Protein AF-A0A847L1R4-F1 (afdb_monomer)

Structure (mmCIF, N/CA/C/O backbone):
data_AF-A0A847L1R4-F1
#
_entry.id   AF-A0A847L1R4-F1
#
loop_
_atom_site.group_PDB
_atom_site.id
_atom_site.type_symbol
_atom_site.label_atom_id
_atom_site.label_alt_id
_atom_site.labe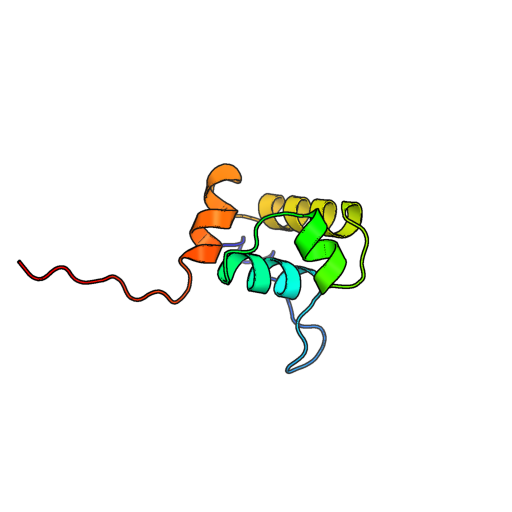l_comp_id
_atom_site.label_asym_id
_atom_site.label_entity_id
_atom_site.label_seq_id
_atom_site.pdbx_PDB_ins_code
_atom_site.Cartn_x
_atom_site.Cartn_y
_atom_site.Cartn_z
_atom_site.occupancy
_atom_site.B_iso_or_equiv
_atom_site.auth_seq_id
_atom_site.auth_comp_id
_atom_site.auth_asym_id
_atom_site.auth_atom_id
_atom_site.pdbx_PDB_model_num
ATOM 1 N N . LEU A 1 1 ? -8.619 -8.449 2.979 1.00 93.94 1 LEU A N 1
ATOM 2 C CA . LEU A 1 1 ? -7.153 -8.421 2.736 1.00 93.94 1 LEU A CA 1
ATOM 3 C C . LEU A 1 1 ? -6.362 -8.219 4.021 1.00 93.94 1 LEU A C 1
ATOM 5 O O . LEU A 1 1 ? -5.318 -8.839 4.159 1.00 93.94 1 LEU A O 1
ATOM 9 N N . LEU A 1 2 ? -6.840 -7.370 4.936 1.00 97.00 2 LEU A N 1
ATOM 10 C CA . LEU A 1 2 ? -6.217 -7.134 6.241 1.00 97.00 2 LEU A CA 1
ATOM 11 C C . LEU A 1 2 ? -6.952 -7.880 7.357 1.00 97.00 2 LEU A C 1
ATOM 13 O O . LEU A 1 2 ? -8.110 -8.261 7.162 1.00 97.00 2 LEU A O 1
ATOM 17 N N . GLU A 1 3 ? -6.288 -8.055 8.496 1.00 96.75 3 GLU A N 1
ATOM 18 C CA . GLU A 1 3 ? -6.878 -8.574 9.735 1.00 96.75 3 GLU A CA 1
ATOM 19 C C . GLU A 1 3 ? -8.071 -7.707 10.183 1.00 96.75 3 GLU A C 1
ATOM 21 O O . GLU A 1 3 ? -8.040 -6.484 9.988 1.00 96.75 3 GLU A O 1
ATOM 26 N N . PRO A 1 4 ? -9.142 -8.290 10.759 1.00 95.88 4 PRO A N 1
ATOM 27 C CA . PRO A 1 4 ? -10.351 -7.547 11.132 1.00 95.88 4 PRO A CA 1
ATOM 28 C C . PRO A 1 4 ? -10.102 -6.333 12.041 1.00 95.88 4 PRO A C 1
ATOM 30 O O . PRO A 1 4 ? -10.751 -5.305 11.880 1.00 95.88 4 PRO A O 1
ATOM 33 N N . ASP A 1 5 ? -9.133 -6.417 12.950 1.00 96.75 5 ASP A N 1
ATOM 34 C CA . ASP A 1 5 ? -8.749 -5.362 13.897 1.00 96.75 5 ASP A CA 1
ATOM 35 C C . ASP A 1 5 ? -7.654 -4.420 13.358 1.00 96.75 5 ASP A C 1
ATOM 37 O O . ASP A 1 5 ? -7.284 -3.447 14.016 1.00 96.75 5 ASP A O 1
ATOM 41 N N . LYS A 1 6 ? -7.134 -4.679 12.152 1.00 96.00 6 LYS A N 1
ATOM 42 C CA . LYS A 1 6 ? -6.082 -3.883 11.496 1.00 96.00 6 LYS A CA 1
ATOM 43 C C . LYS A 1 6 ? -6.553 -3.185 10.219 1.00 96.00 6 LYS A C 1
ATOM 45 O O . LYS A 1 6 ? -5.725 -2.784 9.395 1.00 96.00 6 LYS A O 1
ATOM 50 N N . GLN A 1 7 ? -7.865 -3.043 10.033 1.00 94.81 7 GLN A N 1
ATOM 51 C CA . GLN A 1 7 ? -8.423 -2.324 8.888 1.00 94.81 7 GLN A CA 1
ATOM 52 C C . GLN A 1 7 ? -7.956 -0.864 8.871 1.00 94.81 7 GLN A C 1
ATOM 54 O O . GLN A 1 7 ? -7.757 -0.230 9.909 1.00 94.81 7 GLN A O 1
ATOM 59 N N . ILE A 1 8 ? -7.787 -0.313 7.668 1.00 93.06 8 ILE A N 1
ATOM 60 C CA . ILE A 1 8 ? -7.406 1.089 7.508 1.00 93.06 8 ILE A CA 1
ATOM 61 C C . ILE A 1 8 ? -8.645 1.955 7.732 1.00 93.06 8 ILE A C 1
ATOM 63 O O . ILE A 1 8 ? -9.609 1.875 6.973 1.00 93.06 8 ILE A O 1
ATOM 67 N N . VAL A 1 9 ? -8.597 2.810 8.750 1.00 91.25 9 VAL A N 1
ATOM 68 C CA . VAL A 1 9 ? -9.671 3.757 9.070 1.00 91.25 9 VAL A CA 1
ATOM 69 C C . VAL A 1 9 ? -9.388 5.103 8.403 1.00 91.25 9 VAL A C 1
ATOM 71 O O . VAL A 1 9 ? -8.271 5.628 8.470 1.00 91.25 9 VAL A O 1
ATOM 74 N N . LEU A 1 10 ? -10.399 5.673 7.745 1.00 92.00 10 LEU A N 1
ATOM 75 C CA . LEU A 1 10 ? -10.310 7.017 7.181 1.00 92.00 10 LEU A CA 1
ATOM 76 C C . LEU A 1 10 ? -10.280 8.054 8.305 1.00 92.00 10 LEU A C 1
ATOM 78 O O . LEU A 1 10 ? -11.090 8.013 9.224 1.00 92.00 10 LEU A O 1
ATOM 82 N N . LYS A 1 11 ? -9.355 9.014 8.213 1.00 86.50 11 LYS A N 1
ATOM 83 C CA . LYS A 1 11 ? -9.269 10.118 9.185 1.00 86.50 11 LYS A CA 1
ATOM 84 C C . LYS A 1 11 ? -10.355 11.173 8.976 1.00 86.50 11 LYS A C 1
ATOM 86 O O . LYS A 1 11 ? -10.704 11.881 9.913 1.00 86.50 11 LYS A O 1
ATOM 91 N N . LYS A 1 12 ? -10.821 11.317 7.735 1.00 91.38 12 LYS A N 1
ATOM 92 C CA . LYS A 1 12 ? -11.888 12.222 7.312 1.00 91.38 12 LYS A CA 1
ATOM 93 C C . LYS A 1 12 ? -12.669 11.554 6.192 1.00 91.38 12 LYS A C 1
ATOM 95 O O . LYS A 1 12 ? -12.091 10.812 5.393 1.00 91.38 12 LYS A O 1
ATOM 100 N N . GLU A 1 13 ? -13.960 11.843 6.128 1.00 88.31 13 GLU A N 1
ATOM 101 C CA . GLU A 1 13 ? -14.798 11.416 5.014 1.00 88.31 13 GLU A CA 1
ATOM 102 C C . GLU A 1 13 ? -14.213 11.922 3.689 1.00 88.31 13 GLU A C 1
ATOM 104 O O . GLU A 1 13 ? -13.667 13.023 3.610 1.00 88.31 13 GLU A O 1
ATOM 109 N N . ASN A 1 14 ? -14.274 11.081 2.655 1.00 86.44 14 ASN A N 1
ATOM 110 C CA . ASN A 1 14 ? -13.787 11.374 1.302 1.00 86.44 14 ASN A CA 1
ATOM 111 C C . ASN A 1 14 ? -12.288 11.711 1.174 1.00 86.44 14 ASN A C 1
ATOM 113 O O . ASN A 1 14 ? -11.848 12.134 0.105 1.00 86.44 14 ASN A O 1
ATOM 117 N N . GLN A 1 15 ? -11.471 11.481 2.210 1.00 92.75 15 GLN A N 1
ATOM 118 C CA . GLN A 1 15 ? -10.026 11.700 2.144 1.00 92.75 15 GLN A CA 1
ATOM 119 C C . GLN A 1 15 ? -9.247 10.406 2.370 1.00 92.75 15 GLN A C 1
ATOM 121 O O . GLN A 1 15 ? -9.168 9.879 3.481 1.00 92.75 15 GLN A O 1
ATOM 126 N N . LEU A 1 16 ? -8.586 9.932 1.313 1.00 94.00 16 LEU A N 1
ATOM 127 C CA . LEU A 1 16 ? -7.702 8.776 1.402 1.00 94.00 16 LEU A CA 1
ATOM 128 C C . LEU A 1 16 ? -6.465 9.083 2.254 1.00 94.00 16 LEU A C 1
ATOM 130 O O . LEU A 1 16 ? -5.806 10.115 2.096 1.00 94.00 16 LEU A O 1
ATOM 134 N N . THR A 1 17 ? -6.106 8.137 3.119 1.00 94.50 17 THR A N 1
ATOM 135 C CA . THR A 1 17 ? -4.821 8.144 3.828 1.00 94.50 17 THR A CA 1
ATOM 136 C C . THR A 1 17 ? -3.672 7.896 2.847 1.00 94.50 17 THR A C 1
ATOM 138 O O . THR A 1 17 ? -3.880 7.362 1.759 1.00 94.50 17 THR A O 1
ATOM 141 N N . THR A 1 18 ? -2.435 8.234 3.222 1.00 93.94 18 THR A N 1
ATOM 142 C CA . THR A 1 18 ? -1.252 7.922 2.398 1.00 93.94 18 THR A CA 1
ATOM 143 C C . THR A 1 18 ? -1.171 6.432 2.053 1.00 93.94 18 THR A C 1
ATOM 145 O O . THR A 1 18 ? -0.917 6.090 0.904 1.00 93.94 18 THR A O 1
ATOM 148 N N . GLU A 1 19 ? -1.467 5.555 3.017 1.00 95.38 19 GLU A N 1
ATOM 149 C CA . GLU A 1 19 ? -1.528 4.100 2.831 1.00 95.38 19 GLU A CA 1
ATOM 150 C C . GLU A 1 19 ? -2.531 3.715 1.731 1.00 95.38 19 GLU A C 1
ATOM 152 O O . GLU A 1 19 ? -2.181 3.012 0.783 1.00 95.38 19 GLU A O 1
ATOM 157 N N . LEU A 1 2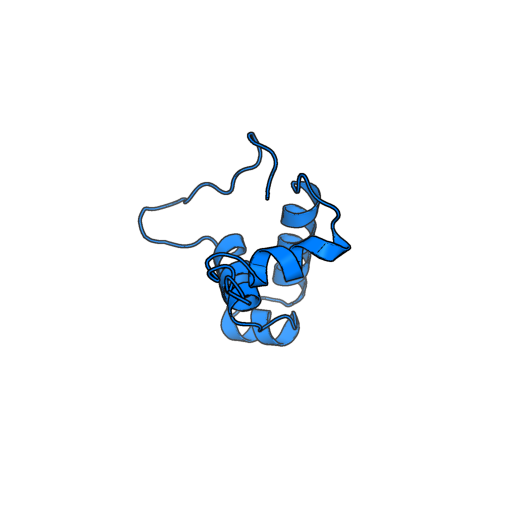0 ? -3.754 4.255 1.782 1.00 96.19 20 LEU A N 1
ATOM 158 C CA . LEU A 1 20 ? -4.774 3.996 0.761 1.00 96.19 20 LEU A CA 1
ATOM 159 C C . LEU A 1 20 ? -4.417 4.596 -0.601 1.00 96.19 20 LEU A C 1
ATOM 161 O O . LEU A 1 20 ? -4.674 3.967 -1.624 1.00 96.19 20 LEU A O 1
ATOM 165 N N . ARG A 1 21 ? -3.793 5.779 -0.638 1.00 97.25 21 ARG A N 1
ATOM 166 C CA . ARG A 1 21 ? -3.328 6.408 -1.887 1.00 97.25 21 ARG A CA 1
ATOM 167 C C . ARG A 1 21 ? -2.254 5.561 -2.575 1.00 97.25 21 ARG A C 1
ATOM 169 O O . ARG A 1 21 ? -2.320 5.382 -3.788 1.00 97.25 21 ARG A O 1
ATOM 176 N N . ILE A 1 22 ? -1.318 4.987 -1.813 1.00 97.75 22 ILE A N 1
ATOM 177 C CA . ILE A 1 22 ? -0.312 4.046 -2.335 1.00 97.75 22 ILE A CA 1
ATOM 178 C C . ILE A 1 22 ? -1.004 2.844 -2.985 1.00 97.75 22 ILE A C 1
ATOM 180 O O . ILE A 1 22 ? -0.694 2.495 -4.123 1.00 97.75 22 ILE A O 1
ATOM 184 N N . TYR A 1 23 ? -1.963 2.222 -2.296 1.00 97.06 23 TYR A N 1
ATOM 185 C CA . TYR A 1 23 ? -2.625 1.028 -2.823 1.00 97.06 23 TYR A CA 1
ATOM 186 C C . TYR A 1 23 ? -3.646 1.310 -3.930 1.00 97.06 23 TYR A C 1
ATOM 188 O O . TYR A 1 23 ? -3.891 0.437 -4.761 1.00 97.06 23 TYR A O 1
ATOM 196 N N . ALA A 1 24 ? -4.169 2.533 -4.026 1.00 96.94 24 ALA A N 1
ATOM 197 C CA . ALA A 1 24 ? -4.915 2.978 -5.199 1.00 96.94 24 ALA A CA 1
ATOM 198 C C . ALA A 1 24 ? -4.020 2.997 -6.452 1.00 96.94 24 ALA A C 1
ATOM 200 O O . ALA A 1 24 ? -4.425 2.488 -7.493 1.00 96.94 24 ALA A O 1
ATOM 201 N N . LEU A 1 25 ? -2.783 3.498 -6.346 1.00 97.88 25 LEU A N 1
ATOM 202 C CA . LEU A 1 25 ? -1.815 3.488 -7.452 1.00 97.88 25 LEU A CA 1
ATOM 203 C C . LEU A 1 25 ? -1.387 2.061 -7.831 1.00 97.88 25 LEU A C 1
ATOM 205 O O . LEU A 1 25 ? -1.365 1.725 -9.015 1.00 97.88 25 LEU A O 1
ATOM 209 N N . VAL A 1 26 ? -1.155 1.191 -6.840 1.00 96.44 26 VAL A N 1
ATOM 210 C CA . VAL A 1 26 ? -0.922 -0.253 -7.059 1.00 96.44 26 VAL A CA 1
ATOM 211 C C . VAL A 1 26 ? -2.075 -0.880 -7.831 1.00 96.44 26 VAL A C 1
ATOM 213 O O . VAL A 1 26 ? -1.853 -1.616 -8.793 1.00 96.44 26 VAL A O 1
ATOM 216 N N . ARG A 1 27 ? -3.318 -0.550 -7.461 1.00 95.50 27 ARG A N 1
ATOM 217 C CA . ARG A 1 27 ? -4.505 -1.046 -8.159 1.00 95.50 27 ARG A CA 1
ATOM 218 C C . ARG A 1 27 ? -4.541 -0.624 -9.628 1.00 95.50 27 ARG A C 1
ATOM 220 O O . ARG A 1 27 ? -4.959 -1.408 -10.477 1.00 95.50 27 ARG A O 1
ATOM 227 N N . LEU A 1 28 ? -4.060 0.580 -9.930 1.00 95.75 28 LEU A N 1
ATOM 228 C CA . LEU A 1 28 ? -3.911 1.101 -11.292 1.00 95.75 28 LEU A CA 1
ATOM 229 C C . LEU A 1 28 ? -2.697 0.514 -12.042 1.00 95.75 28 LEU A C 1
ATOM 231 O O . LEU A 1 28 ? -2.465 0.864 -13.194 1.00 95.75 28 LEU A O 1
ATOM 235 N N . GLY A 1 29 ? -1.935 -0.394 -11.422 1.00 94.69 29 GLY A N 1
ATOM 236 C CA . GLY A 1 29 ? -0.764 -1.050 -12.011 1.00 94.69 29 GLY A CA 1
ATOM 237 C C . GLY A 1 29 ? 0.555 -0.308 -11.819 1.00 94.69 29 GLY A C 1
ATOM 238 O O . GLY A 1 29 ? 1.589 -0.758 -12.312 1.00 94.69 29 GLY A O 1
ATOM 239 N N . ILE A 1 30 ? 0.558 0.791 -11.066 1.00 96.56 30 ILE A N 1
ATOM 240 C CA . ILE A 1 30 ? 1.778 1.518 -10.724 1.00 96.56 30 ILE A CA 1
ATOM 241 C C . ILE A 1 30 ? 2.358 0.876 -9.465 1.00 96.56 30 ILE A C 1
ATOM 243 O O . ILE A 1 30 ? 1.915 1.141 -8.351 1.00 96.56 30 ILE A O 1
ATOM 247 N N . ASN A 1 31 ? 3.343 -0.002 -9.650 1.00 93.81 31 ASN A N 1
ATOM 248 C CA . ASN A 1 31 ? 3.937 -0.782 -8.560 1.00 93.81 31 ASN A CA 1
ATOM 249 C C . ASN A 1 31 ? 5.312 -0.288 -8.098 1.00 93.81 31 ASN A C 1
ATOM 251 O O . ASN A 1 31 ? 5.733 -0.631 -6.995 1.00 93.81 31 ASN A O 1
ATOM 255 N N . ASP A 1 32 ? 5.986 0.523 -8.907 1.00 94.81 32 ASP A N 1
ATOM 256 C CA . ASP A 1 32 ? 7.306 1.057 -8.589 1.00 94.81 32 ASP A CA 1
ATOM 257 C C . ASP A 1 32 ? 7.234 2.085 -7.447 1.00 94.81 32 ASP A C 1
ATOM 259 O O . ASP A 1 32 ? 6.451 3.038 -7.495 1.00 94.81 32 ASP A O 1
ATOM 263 N N . SER A 1 33 ? 8.033 1.877 -6.397 1.00 94.00 33 SER A N 1
ATOM 264 C CA . SER A 1 33 ? 7.991 2.720 -5.196 1.00 94.00 33 SER A CA 1
ATOM 265 C C . SER A 1 33 ?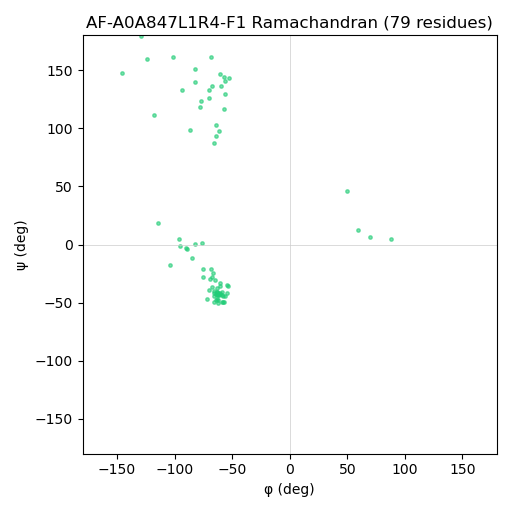 8.506 4.139 -5.435 1.00 94.00 33 SER A C 1
ATOM 267 O O . SER A 1 33 ? 8.018 5.045 -4.764 1.00 94.00 33 SER A O 1
ATOM 269 N N . VAL A 1 34 ? 9.438 4.339 -6.374 1.00 96.62 34 VAL A N 1
ATOM 270 C CA . VAL A 1 34 ? 9.962 5.667 -6.735 1.00 96.62 34 VAL A CA 1
ATOM 271 C C . VAL A 1 34 ? 8.895 6.441 -7.505 1.00 96.62 34 VAL A C 1
ATOM 273 O O . VAL A 1 34 ? 8.533 7.548 -7.123 1.00 96.62 34 VAL A O 1
ATOM 276 N N . LYS A 1 35 ? 8.261 5.811 -8.500 1.00 97.69 35 LYS A N 1
ATOM 277 C CA . LYS A 1 35 ? 7.138 6.436 -9.218 1.00 97.69 35 LYS A CA 1
ATOM 278 C C . LYS A 1 35 ? 6.010 6.820 -8.266 1.00 97.69 35 LYS A C 1
ATOM 280 O O . LYS A 1 35 ? 5.471 7.918 -8.353 1.00 97.69 35 LYS A O 1
ATOM 285 N N . ILE A 1 36 ? 5.645 5.932 -7.339 1.00 98.19 36 ILE A N 1
ATOM 286 C CA . ILE A 1 36 ? 4.613 6.235 -6.338 1.00 98.19 36 ILE A CA 1
ATOM 287 C C . ILE A 1 36 ? 5.031 7.405 -5.448 1.00 98.19 36 ILE A C 1
ATOM 289 O O . ILE A 1 36 ? 4.193 8.256 -5.155 1.00 98.19 36 ILE A O 1
ATOM 293 N N . SER A 1 37 ? 6.286 7.450 -4.996 1.00 97.88 37 SER A N 1
ATOM 294 C CA . SER A 1 37 ? 6.747 8.544 -4.143 1.00 97.88 37 SER A CA 1
ATOM 295 C C . SER A 1 37 ? 6.686 9.886 -4.865 1.00 97.88 37 SER A C 1
ATOM 297 O O . SER A 1 37 ? 6.241 10.866 -4.266 1.00 97.88 37 SER A O 1
ATOM 299 N N . ASP A 1 38 ? 6.998 9.900 -6.162 1.00 97.94 38 ASP A N 1
ATOM 300 C CA . ASP A 1 38 ? 6.894 11.090 -7.007 1.00 97.94 38 ASP A CA 1
ATOM 301 C C . ASP A 1 38 ? 5.435 11.558 -7.134 1.00 97.94 38 ASP A C 1
ATOM 303 O O . ASP A 1 38 ? 5.138 12.724 -6.873 1.00 97.94 38 ASP A O 1
ATOM 307 N N . PHE A 1 39 ? 4.496 10.645 -7.430 1.00 97.62 39 PHE A N 1
ATOM 308 C CA . PHE A 1 39 ? 3.055 10.953 -7.505 1.00 97.62 39 PHE A CA 1
ATOM 309 C C . PHE A 1 39 ? 2.470 11.470 -6.188 1.00 97.62 39 PHE A C 1
ATOM 311 O O . PHE A 1 39 ? 1.507 12.239 -6.184 1.00 97.62 39 PHE A O 1
ATOM 318 N N . LEU A 1 40 ? 2.982 10.987 -5.058 1.00 97.19 40 LEU A N 1
ATOM 319 C CA . LEU A 1 40 ? 2.462 11.327 -3.737 1.00 97.19 40 LEU A CA 1
ATOM 320 C C . LEU A 1 40 ? 3.221 12.476 -3.068 1.00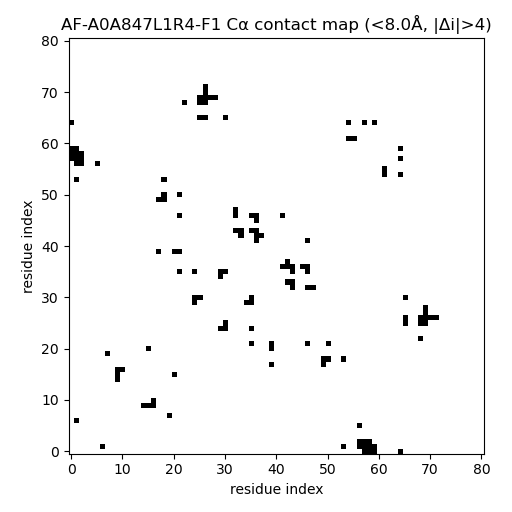 97.19 40 LEU A C 1
ATOM 322 O O . LEU A 1 40 ? 2.827 12.865 -1.967 1.00 97.19 40 LEU A O 1
ATOM 326 N N . HIS A 1 41 ? 4.260 13.009 -3.718 1.00 96.94 41 HIS A N 1
ATOM 327 C CA . HIS A 1 41 ? 5.171 14.014 -3.167 1.00 96.94 41 HIS A CA 1
ATOM 328 C C . HIS A 1 41 ? 5.697 13.616 -1.777 1.00 96.94 41 HIS A C 1
ATOM 330 O O . HIS A 1 41 ? 5.683 14.402 -0.829 1.00 96.94 41 HIS A O 1
ATOM 336 N N . CYS A 1 42 ? 6.117 12.357 -1.637 1.00 96.56 42 CYS A N 1
ATOM 337 C CA . CYS A 1 42 ? 6.706 11.820 -0.412 1.00 96.56 42 CYS A CA 1
ATOM 338 C C . CYS A 1 42 ? 8.035 11.119 -0.717 1.00 96.56 42 CYS A C 1
ATOM 340 O O . CYS A 1 42 ? 8.479 11.090 -1.858 1.00 96.56 42 CYS A O 1
ATOM 342 N N . SER A 1 43 ? 8.708 10.574 0.299 1.00 97.00 43 SER A N 1
ATOM 343 C CA . SER A 1 43 ? 9.958 9.841 0.067 1.00 97.00 43 SER A CA 1
ATOM 344 C C . SER A 1 43 ? 9.691 8.386 -0.360 1.00 97.00 43 SER A C 1
ATOM 346 O O . SER A 1 43 ? 8.721 7.780 0.117 1.00 97.00 43 SER A O 1
ATOM 348 N N . PRO A 1 44 ? 10.580 7.762 -1.157 1.00 96.88 44 PRO A N 1
ATOM 349 C CA . PRO A 1 44 ? 10.525 6.322 -1.424 1.00 96.88 44 PRO A CA 1
ATOM 350 C C . PRO A 1 44 ? 10.489 5.481 -0.137 1.00 96.88 44 PRO A C 1
ATOM 352 O O . PRO A 1 44 ? 9.768 4.485 -0.056 1.00 96.88 44 PRO A O 1
ATOM 355 N N . GLN A 1 45 ? 11.196 5.921 0.914 1.00 96.44 45 GLN A N 1
ATOM 356 C CA . GLN A 1 45 ? 11.184 5.271 2.228 1.00 96.44 45 GLN A CA 1
ATOM 357 C C . GLN A 1 45 ? 9.792 5.302 2.871 1.00 96.44 45 GLN A C 1
ATOM 359 O O . GLN A 1 45 ? 9.348 4.310 3.449 1.00 96.44 45 GLN A O 1
ATOM 364 N N . THR A 1 46 ? 9.074 6.422 2.760 1.00 96.62 46 THR A N 1
ATOM 365 C CA . THR A 1 46 ? 7.695 6.536 3.251 1.00 96.62 46 THR A CA 1
ATOM 366 C C . THR A 1 46 ? 6.793 5.523 2.547 1.00 96.62 46 THR A C 1
ATOM 368 O O . THR A 1 46 ? 6.003 4.852 3.214 1.00 96.62 46 THR A O 1
ATOM 371 N N . VAL A 1 47 ? 6.932 5.356 1.228 1.00 97.81 47 VAL A N 1
ATOM 372 C CA . VAL A 1 47 ? 6.182 4.346 0.461 1.00 97.81 47 VAL A CA 1
ATOM 373 C C . VAL A 1 47 ? 6.525 2.934 0.933 1.00 97.81 47 VAL A C 1
ATOM 375 O O . VAL A 1 47 ? 5.618 2.147 1.213 1.00 97.81 47 VAL A O 1
ATOM 378 N N . TYR A 1 48 ? 7.815 2.625 1.083 1.00 95.69 48 TYR A N 1
ATOM 379 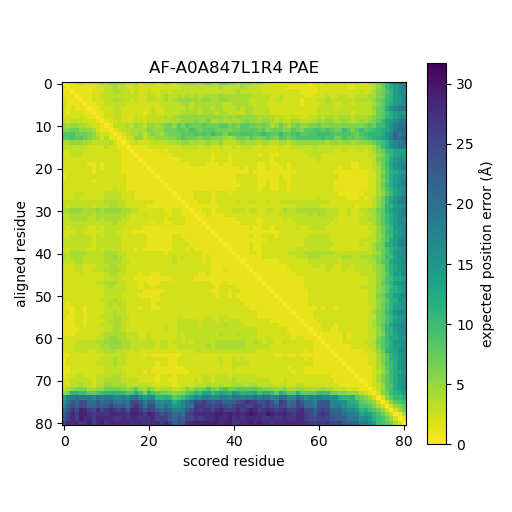C CA . TYR A 1 48 ? 8.284 1.328 1.573 1.00 95.69 48 TYR A CA 1
ATOM 380 C C . TYR A 1 48 ? 7.717 0.998 2.959 1.00 95.69 48 TYR A C 1
ATOM 382 O O . TYR A 1 48 ? 7.136 -0.073 3.147 1.00 95.69 48 TYR A O 1
ATOM 390 N N . ASN A 1 49 ? 7.814 1.934 3.906 1.00 96.00 49 ASN A N 1
ATOM 391 C CA . ASN A 1 49 ? 7.334 1.753 5.276 1.00 96.00 49 ASN A CA 1
ATOM 392 C C . ASN A 1 49 ? 5.824 1.503 5.317 1.00 96.00 49 ASN A C 1
ATOM 394 O O . ASN A 1 49 ? 5.378 0.598 6.019 1.00 96.00 49 ASN A O 1
ATOM 398 N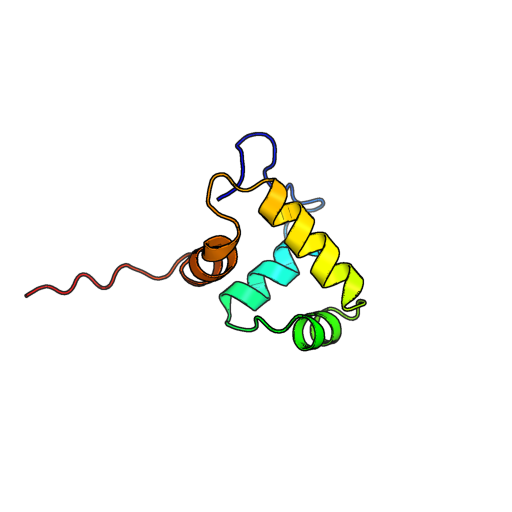 N . ASN A 1 50 ? 5.038 2.253 4.536 1.00 96.94 50 ASN A N 1
ATOM 399 C CA . ASN A 1 50 ? 3.597 2.015 4.429 1.00 96.94 50 ASN A CA 1
ATOM 400 C C . ASN A 1 50 ? 3.320 0.619 3.855 1.00 96.94 50 ASN A C 1
ATOM 402 O O . ASN A 1 50 ? 2.609 -0.156 4.484 1.00 96.94 50 ASN A O 1
ATOM 406 N N . ARG A 1 51 ? 3.949 0.245 2.731 1.00 96.06 51 ARG A N 1
ATOM 407 C CA . ARG A 1 51 ? 3.780 -1.088 2.120 1.00 96.06 51 ARG A CA 1
ATOM 408 C C . ARG A 1 51 ? 4.161 -2.229 3.058 1.00 96.06 51 ARG A C 1
ATOM 410 O O . ARG A 1 51 ? 3.531 -3.284 3.036 1.00 96.06 51 ARG A O 1
ATOM 417 N N . LEU A 1 52 ? 5.241 -2.074 3.819 1.00 95.62 52 LEU A N 1
ATOM 418 C CA . LEU A 1 52 ? 5.671 -3.067 4.800 1.00 95.62 52 LEU A CA 1
ATOM 419 C C . LEU A 1 52 ? 4.646 -3.175 5.934 1.00 95.62 52 LEU A C 1
ATOM 421 O O . LEU A 1 52 ? 4.184 -4.273 6.228 1.00 95.62 52 LEU A O 1
ATOM 425 N N . ASN A 1 53 ? 4.239 -2.041 6.510 1.00 95.44 53 ASN A N 1
ATOM 426 C CA . ASN A 1 53 ? 3.262 -1.995 7.593 1.00 95.44 53 ASN A CA 1
ATOM 427 C C . ASN A 1 53 ? 1.918 -2.618 7.185 1.00 95.44 53 ASN A C 1
ATOM 429 O O . ASN A 1 53 ? 1.358 -3.406 7.938 1.00 95.44 53 ASN A O 1
ATOM 433 N N . THR A 1 54 ? 1.414 -2.323 5.985 1.00 96.00 54 THR A N 1
ATOM 434 C CA . THR A 1 54 ? 0.160 -2.906 5.482 1.00 96.00 54 THR A CA 1
ATOM 435 C C . THR A 1 54 ? 0.274 -4.409 5.264 1.00 96.00 54 THR A C 1
ATOM 437 O O . THR A 1 54 ? -0.609 -5.154 5.677 1.00 96.00 54 THR A O 1
ATOM 440 N N . ARG A 1 55 ? 1.374 -4.880 4.662 1.00 95.44 55 ARG A N 1
ATOM 441 C CA . ARG A 1 55 ? 1.612 -6.318 4.456 1.00 95.44 55 ARG A CA 1
ATOM 442 C C . ARG A 1 55 ? 1.774 -7.081 5.769 1.00 95.44 55 ARG A C 1
ATOM 444 O O . ARG A 1 55 ? 1.393 -8.241 5.834 1.00 95.44 55 ARG A O 1
ATOM 451 N N . ASN A 1 56 ? 2.299 -6.445 6.814 1.00 95.81 56 ASN A N 1
ATOM 452 C CA . ASN A 1 56 ? 2.388 -7.050 8.145 1.00 95.81 56 ASN A CA 1
ATOM 453 C C . ASN A 1 56 ? 1.018 -7.248 8.809 1.00 95.81 56 ASN A C 1
ATOM 455 O O . ASN A 1 56 ? 0.919 -8.071 9.706 1.00 95.81 56 ASN A O 1
ATOM 459 N N . LYS A 1 57 ? -0.011 -6.517 8.369 1.00 96.19 57 LYS A N 1
ATOM 460 C CA . LYS A 1 57 ? -1.401 -6.620 8.842 1.00 96.19 57 LYS A CA 1
ATOM 461 C C . LYS A 1 57 ? -2.263 -7.522 7.946 1.00 96.19 57 LYS A C 1
ATOM 463 O O . LYS A 1 57 ? -3.489 -7.523 8.068 1.00 96.19 57 LYS A O 1
ATOM 468 N N . ALA A 1 58 ? -1.665 -8.164 6.942 1.00 97.00 58 ALA A N 1
ATOM 469 C CA . ALA A 1 58 ? -2.394 -8.919 5.935 1.00 97.00 58 ALA A CA 1
ATOM 470 C C . ALA A 1 58 ? -2.739 -10.328 6.429 1.00 97.00 58 ALA A C 1
ATOM 472 O O . ALA A 1 58 ? -1.896 -11.017 6.987 1.00 97.00 58 ALA A O 1
ATOM 473 N N . ILE A 1 59 ? -3.949 -10.792 6.107 1.00 97.88 59 ILE A N 1
ATOM 474 C CA . ILE A 1 59 ? -4.381 -12.188 6.338 1.00 97.88 59 ILE A CA 1
ATOM 475 C C . ILE A 1 59 ? -3.908 -13.154 5.238 1.00 97.88 59 ILE A C 1
ATOM 477 O O . ILE A 1 59 ? -4.250 -14.331 5.247 1.00 97.88 59 ILE A O 1
ATOM 481 N N . ILE A 1 60 ? -3.175 -12.642 4.248 1.00 96.88 60 ILE A N 1
ATOM 482 C CA . ILE A 1 60 ? -2.663 -13.386 3.093 1.00 96.88 60 ILE A CA 1
ATOM 483 C C . ILE A 1 60 ? -1.137 -13.238 3.010 1.00 96.88 60 ILE A C 1
ATOM 485 O O . ILE A 1 60 ? -0.606 -12.259 3.547 1.00 96.88 60 ILE A O 1
ATOM 489 N N . PRO A 1 61 ? -0.426 -14.145 2.307 1.00 96.94 61 PRO A N 1
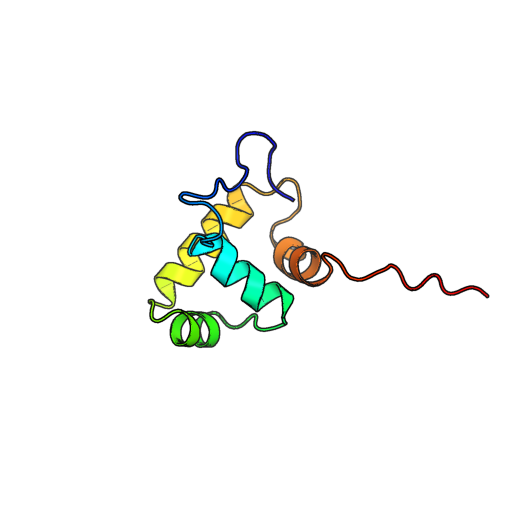ATOM 490 C CA . PRO A 1 61 ? 1.013 -14.019 2.093 1.00 96.94 61 PRO A CA 1
ATOM 491 C C . PRO A 1 61 ? 1.408 -12.656 1.510 1.00 96.94 61 PRO A C 1
ATOM 493 O O . PRO A 1 61 ? 0.701 -12.065 0.684 1.00 96.94 61 PRO A O 1
ATOM 496 N N . ARG A 1 62 ? 2.556 -12.138 1.952 1.00 92.94 62 ARG A N 1
ATOM 497 C CA . ARG A 1 62 ? 3.004 -10.769 1.643 1.00 92.94 62 ARG A CA 1
ATOM 498 C C . ARG A 1 62 ? 3.349 -10.596 0.169 1.00 92.94 62 ARG A C 1
ATOM 500 O O . ARG A 1 62 ? 3.248 -9.486 -0.357 1.00 92.94 62 ARG A O 1
ATOM 507 N N . GLU A 1 63 ? 3.754 -11.685 -0.466 1.00 93.12 63 GLU A N 1
ATOM 508 C CA . GLU A 1 63 ? 4.213 -11.788 -1.846 1.00 93.12 63 GLU A CA 1
ATOM 509 C C . GLU A 1 63 ? 3.042 -11.582 -2.811 1.00 93.12 63 GLU A C 1
ATOM 511 O O . GLU A 1 63 ? 3.170 -10.844 -3.783 1.00 93.12 63 GLU A O 1
ATOM 516 N N . ILE A 1 64 ? 1.864 -12.124 -2.479 1.00 95.50 64 ILE A N 1
ATOM 517 C CA . ILE A 1 64 ? 0.661 -12.040 -3.324 1.00 95.50 64 ILE A CA 1
ATOM 518 C C . ILE A 1 64 ? -0.193 -10.796 -3.043 1.00 95.50 64 ILE A C 1
ATOM 520 O O . ILE A 1 64 ? -1.212 -10.559 -3.699 1.00 95.50 64 ILE A O 1
ATOM 524 N N . PHE A 1 65 ? 0.179 -9.985 -2.048 1.00 96.00 65 PHE A N 1
ATOM 525 C CA . PHE A 1 65 ? -0.657 -8.877 -1.587 1.00 96.00 65 PHE A CA 1
ATOM 526 C C . PHE A 1 65 ? -0.878 -7.820 -2.675 1.00 96.00 65 PHE A C 1
ATOM 528 O O . PHE A 1 65 ? -2.007 -7.386 -2.896 1.00 96.00 65 PHE A O 1
ATOM 535 N N . ALA A 1 66 ? 0.190 -7.405 -3.364 1.00 94.12 66 ALA A N 1
ATOM 536 C CA . ALA A 1 66 ? 0.108 -6.373 -4.397 1.00 94.12 66 ALA A CA 1
ATOM 537 C C . ALA A 1 66 ? -0.751 -6.827 -5.590 1.00 94.12 66 ALA A C 1
ATOM 539 O O . ALA A 1 66 ? -1.610 -6.073 -6.044 1.00 94.12 66 ALA A O 1
ATOM 540 N N . GLU A 1 67 ? -0.579 -8.074 -6.032 1.00 95.00 67 GLU A N 1
ATOM 541 C CA . GLU A 1 67 ? -1.383 -8.684 -7.098 1.00 95.00 67 GLU A CA 1
ATOM 542 C C . GLU A 1 67 ? -2.861 -8.767 -6.708 1.00 95.00 67 GLU A C 1
ATOM 544 O O . GLU A 1 67 ? -3.747 -8.426 -7.494 1.00 95.00 67 GLU A O 1
ATOM 549 N N . THR A 1 68 ? -3.135 -9.141 -5.455 1.00 96.12 68 THR A N 1
ATOM 550 C CA . THR A 1 68 ? -4.502 -9.204 -4.933 1.00 96.12 68 THR A CA 1
ATOM 551 C C . THR A 1 68 ? -5.138 -7.814 -4.856 1.00 96.12 68 THR A C 1
ATOM 553 O O . THR A 1 68 ? -6.298 -7.652 -5.221 1.00 96.12 68 THR A O 1
ATOM 556 N N . VAL A 1 69 ? -4.394 -6.779 -4.446 1.00 96.19 69 VAL A N 1
ATOM 557 C CA . VAL A 1 69 ? -4.882 -5.388 -4.504 1.00 96.19 69 VAL A CA 1
ATOM 558 C C . VAL A 1 69 ? -5.190 -4.978 -5.945 1.00 96.19 69 VAL A C 1
ATOM 560 O O . VAL A 1 69 ? -6.216 -4.350 -6.204 1.00 96.19 69 VAL A O 1
ATOM 563 N N . GLN A 1 70 ? -4.336 -5.355 -6.896 1.00 95.31 70 GLN A N 1
ATOM 564 C CA . GLN A 1 70 ? -4.522 -5.045 -8.311 1.00 95.31 70 GLN A CA 1
ATOM 565 C C . GLN A 1 70 ? -5.728 -5.748 -8.943 1.00 95.31 70 GLN A C 1
ATOM 567 O O . GLN A 1 70 ? -6.279 -5.257 -9.933 1.00 95.31 70 GLN A O 1
ATOM 572 N N . SER A 1 71 ? -6.167 -6.880 -8.394 1.00 94.69 71 SER A N 1
ATOM 573 C CA . SER A 1 71 ? -7.360 -7.589 -8.863 1.00 94.69 71 SER A CA 1
ATOM 574 C C . SER A 1 71 ? -8.669 -7.067 -8.257 1.00 94.69 71 SER A C 1
ATOM 576 O O . SER A 1 71 ? -9.741 -7.380 -8.777 1.00 94.69 71 SER A O 1
ATOM 578 N N . LEU A 1 72 ? -8.617 -6.218 -7.221 1.00 93.25 72 LEU A N 1
ATOM 579 C CA . LEU A 1 72 ? -9.813 -5.690 -6.557 1.00 93.25 72 LEU A CA 1
ATOM 580 C C . LEU A 1 72 ? -10.757 -4.975 -7.530 1.00 93.25 72 LEU A C 1
ATOM 582 O O . LEU A 1 72 ? -10.369 -4.063 -8.266 1.00 93.25 72 LEU A O 1
ATOM 586 N N . GLY A 1 73 ? -12.036 -5.344 -7.486 1.00 86.06 73 GLY A N 1
ATOM 587 C CA . GLY A 1 73 ? -13.081 -4.746 -8.317 1.00 86.06 73 GLY A CA 1
ATOM 588 C C . GLY A 1 73 ? -12.985 -5.088 -9.807 1.00 86.06 73 GLY A C 1
ATOM 589 O O . GLY A 1 73 ? -13.750 -4.530 -10.587 1.00 86.06 73 GLY A O 1
ATOM 590 N N . LYS A 1 74 ? -12.076 -5.981 -10.226 1.00 82.44 74 LYS A N 1
ATOM 591 C CA . LYS A 1 74 ? -12.170 -6.617 -11.544 1.00 82.44 74 LYS A CA 1
ATOM 592 C C . LYS A 1 74 ? -13.248 -7.697 -11.457 1.00 82.44 74 LYS A C 1
ATOM 594 O O . LYS A 1 74 ? -13.168 -8.577 -10.601 1.00 82.44 74 LYS A O 1
ATOM 599 N N . ALA A 1 75 ? -14.267 -7.624 -12.312 1.00 61.81 75 ALA A N 1
ATOM 600 C CA . ALA A 1 75 ? -15.234 -8.708 -12.438 1.00 61.81 75 ALA A CA 1
ATOM 601 C C . ALA A 1 75 ? -14.486 -9.983 -12.856 1.00 61.81 75 ALA A C 1
ATOM 603 O O . ALA A 1 75 ? -13.620 -9.926 -13.733 1.00 61.81 75 ALA A O 1
ATOM 604 N N . LYS A 1 76 ? -14.802 -11.132 -12.242 1.00 58.41 76 LYS A N 1
ATOM 605 C CA . LYS A 1 76 ? -14.399 -12.414 -12.826 1.00 58.41 76 LYS A CA 1
ATOM 606 C C . LYS A 1 76 ? -14.992 -12.435 -14.231 1.00 58.41 76 LYS A C 1
ATOM 608 O O . LYS A 1 76 ? -16.211 -12.379 -14.374 1.00 58.41 76 LYS A O 1
ATOM 613 N N . LEU A 1 77 ? -14.141 -12.473 -15.253 1.00 57.69 77 LEU A N 1
ATOM 614 C CA . LEU A 1 77 ? -14.573 -12.876 -16.582 1.00 57.69 77 LEU A CA 1
ATOM 615 C C . LEU A 1 77 ? -15.067 -14.313 -16.418 1.00 57.69 77 LEU A C 1
ATOM 617 O O . LEU A 1 77 ? -14.272 -15.246 -16.319 1.00 57.69 77 LEU A O 1
ATOM 621 N N . ASN A 1 78 ? -16.380 -14.476 -16.273 1.00 45.72 78 ASN A N 1
ATOM 622 C CA . ASN A 1 78 ? -17.016 -15.766 -16.436 1.00 45.72 78 ASN A CA 1
ATOM 623 C C . ASN A 1 78 ? -16.794 -16.129 -17.903 1.00 45.72 78 ASN A C 1
ATOM 625 O O . ASN A 1 78 ? -17.543 -15.689 -18.773 1.00 45.72 78 ASN A O 1
ATOM 629 N N . ASN A 1 79 ? -15.725 -16.874 -18.181 1.00 45.00 79 ASN A N 1
ATOM 630 C CA . ASN A 1 79 ? -15.578 -17.573 -19.445 1.00 45.00 79 ASN A CA 1
ATOM 631 C C . ASN A 1 79 ? -16.680 -18.631 -19.481 1.00 45.00 79 ASN A C 1
ATOM 633 O O . ASN A 1 79 ? -16.488 -19.759 -19.030 1.00 45.00 79 ASN A O 1
ATOM 637 N N . VAL A 1 80 ? -17.848 -18.226 -19.973 1.00 45.16 80 VAL A N 1
ATOM 638 C CA . VAL A 1 80 ? -18.864 -19.143 -20.472 1.00 45.16 80 VAL A CA 1
ATOM 639 C C . VAL A 1 80 ? -18.227 -19.822 -21.683 1.00 45.16 80 VAL A C 1
ATOM 641 O O . VAL A 1 80 ? -18.040 -19.195 -22.725 1.00 45.16 80 VAL A O 1
ATOM 644 N N . LYS A 1 81 ? -17.781 -21.061 -21.487 1.00 42.00 81 LYS A N 1
ATOM 645 C CA . LYS A 1 81 ? -17.702 -22.039 -22.567 1.00 42.00 81 LYS A CA 1
ATOM 646 C C . LYS A 1 81 ? -19.022 -22.785 -22.611 1.00 42.00 81 LYS A C 1
ATOM 648 O O . LYS A 1 81 ? -19.558 -23.044 -21.509 1.00 42.00 81 LYS A O 1
#

Radius of gyration: 13.88 Å; Cα contacts (8 Å, |Δi|>4): 68; chains: 1; bounding box: 30×36×36 Å

Foldseek 3Di:
DFDPVPDDDDPDPPDDDLLRQLLVCLLVVNDDLCVSCVVVVHDSVVSVVSLVVRLVRDPDHSVCVSVVSNCPPPPPPPPPD

Secondary structure (DSSP, 8-state):
-B-GGGPPPPSBTTB--HHHHHHHHHHTT---HHHHHHHHTS-HHHHHHHHHHHHHTBSS-SSSHHHHHHHTTPPP-----

pLDDT: mean 91.25, std 12.94, range [42.0, 98.19]

Mean predicted aligned error: 4.83 Å

Sequence (81 aa):
LLEPDKQIVLKKENQLTTELRIYALVRLGINDSVKISDFLHCSPQTVYNNRLNTRNKAIIPREIFAETVQSLGKAKLNNVK

Nearest PDB structures (foldseek):
  7dwm-assembly1_B  TM=6.781E-01  e=4.972E-01  Hapunaviru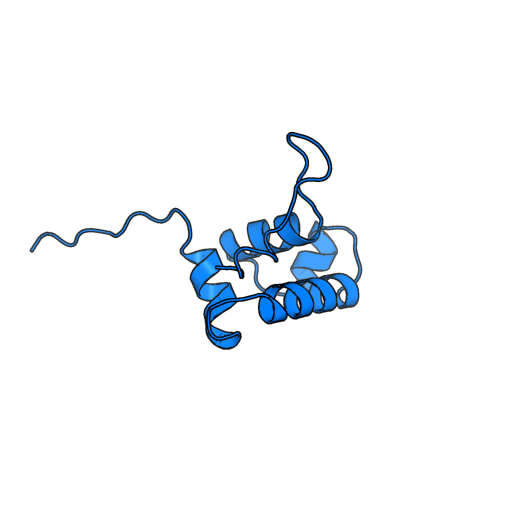s VP882
  3onq-assembly1_B-2  TM=6.229E-01  e=4.174E-01  Bifidobacterium ad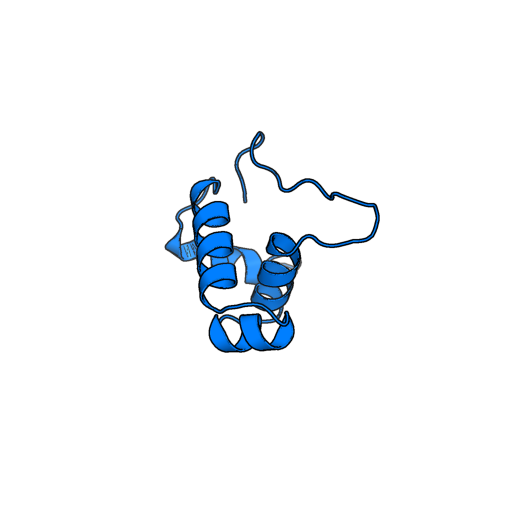olescentis ATCC 15703
  3onq-assembly3_D  TM=5.995E-01  e=8.405E-01  Bifidobacterium adolescentis ATCC 15703
  6kju-assembly1_B  TM=5.592E-01  e=7.928E-01  Vibrio cholerae
  1trr-assembly1_A  TM=6.046E-01  e=1.264E+00  Escherichia coli

Solvent-accessible surface area (backbone atoms only — not comparable to full-atom values): 4965 Å² total; per-residue (Å²): 111,50,36,90,92,55,59,89,77,67,91,46,89,100,44,77,48,74,63,54,50,53,50,52,38,29,37,74,67,53,73,54,48,60,63,50,13,62,77,66,75,52,50,46,64,58,44,50,53,42,56,50,55,53,42,73,34,32,77,53,64,64,84,55,44,62,60,53,50,38,47,60,90,59,76,80,79,77,77,79,123